Protein AF-A0A954AA20-F1 (afdb_monomer_lite)

Sequence (60 aa):
GGTLSPWTGPELDKRIAMLPRGIRHRIPGAGHAVHNDAPEAMATLLAAFIQSLPADPASR

pLDDT: mean 87.28, std 9.8, range [50.09, 97.12]

Radius of gyration: 14.0 Å; chains: 1; bounding box: 30×29×34 Å

Structure (mmCIF, N/CA/C/O backbone):
data_AF-A0A954AA20-F1
#
_entry.id   AF-A0A954AA20-F1
#
loop_
_atom_site.group_PDB
_atom_site.id
_atom_site.type_symbol
_atom_site.label_atom_id
_atom_site.label_alt_id
_atom_site.label_comp_id
_atom_site.label_asym_id
_atom_site.label_entity_id
_atom_site.label_seq_id
_atom_site.pdbx_PDB_ins_code
_atom_site.Cartn_x
_atom_site.Cartn_y
_atom_site.Cartn_z
_atom_site.occupancy
_atom_site.B_iso_or_equiv
_atom_site.auth_seq_id
_atom_site.auth_comp_id
_atom_site.auth_asym_id
_atom_site.auth_atom_id
_atom_site.pdbx_PDB_model_num
ATOM 1 N N . GLY A 1 1 ? 3.481 0.706 -0.737 1.00 75.50 1 GLY A N 1
ATOM 2 C CA . GLY A 1 1 ? 4.723 0.374 -1.469 1.00 75.50 1 GLY A CA 1
ATOM 3 C C . GLY A 1 1 ? 4.379 0.027 -2.902 1.00 75.50 1 GLY A C 1
ATOM 4 O O . GLY A 1 1 ? 3.243 -0.363 -3.149 1.00 75.50 1 GLY A O 1
ATOM 5 N N . GLY A 1 2 ? 5.307 0.194 -3.836 1.00 79.62 2 GLY A N 1
ATOM 6 C CA . GLY A 1 2 ? 5.077 -0.121 -5.242 1.00 79.62 2 GLY A CA 1
ATOM 7 C C . GLY A 1 2 ? 5.285 -1.607 -5.518 1.00 79.62 2 GLY A C 1
ATOM 8 O O . GLY A 1 2 ? 6.071 -2.256 -4.824 1.00 79.62 2 GLY A O 1
ATOM 9 N N . THR A 1 3 ? 4.576 -2.167 -6.499 1.00 81.81 3 THR A N 1
ATOM 10 C CA . THR A 1 3 ? 4.709 -3.592 -6.858 1.00 81.81 3 THR A CA 1
ATOM 11 C C . THR A 1 3 ? 6.104 -3.967 -7.358 1.00 81.81 3 THR A C 1
ATOM 13 O O . THR A 1 3 ? 6.464 -5.136 -7.289 1.00 81.81 3 THR A O 1
ATOM 16 N N . LEU A 1 4 ? 6.888 -2.996 -7.835 1.00 82.56 4 LEU A N 1
ATOM 17 C CA . LEU A 1 4 ? 8.240 -3.189 -8.364 1.00 82.56 4 LEU A CA 1
ATOM 18 C C . LEU A 1 4 ? 9.339 -2.886 -7.326 1.00 82.56 4 LEU A C 1
ATOM 20 O O . LEU A 1 4 ? 10.522 -2.913 -7.654 1.00 82.56 4 LEU A O 1
ATOM 24 N N . SER A 1 5 ? 8.984 -2.558 -6.076 1.00 85.62 5 SER A N 1
ATOM 25 C CA . SER A 1 5 ? 9.976 -2.188 -5.059 1.00 85.62 5 SER A CA 1
ATOM 26 C C . SER A 1 5 ? 10.742 -3.408 -4.525 1.00 85.62 5 SER A C 1
ATOM 28 O O . SER A 1 5 ? 10.120 -4.276 -3.901 1.00 85.62 5 SER A O 1
ATOM 30 N N . PRO A 1 6 ? 12.088 -3.444 -4.629 1.00 84.12 6 PRO A N 1
ATOM 31 C CA . PRO A 1 6 ? 12.886 -4.571 -4.134 1.00 84.12 6 PRO A CA 1
ATOM 32 C C . PRO A 1 6 ? 12.922 -4.648 -2.599 1.00 84.12 6 PRO A C 1
ATOM 34 O O . PRO A 1 6 ? 13.273 -5.675 -2.028 1.00 84.12 6 PRO A O 1
ATOM 37 N N . TRP A 1 7 ? 12.521 -3.575 -1.914 1.00 83.62 7 TRP A N 1
ATOM 38 C CA . TRP A 1 7 ? 12.590 -3.448 -0.457 1.00 83.62 7 TRP A CA 1
ATOM 39 C C . TRP A 1 7 ? 11.353 -3.986 0.269 1.00 83.62 7 TRP A C 1
ATOM 41 O O . TRP A 1 7 ? 11.336 -4.063 1.494 1.00 83.62 7 TRP A O 1
ATOM 51 N N . THR A 1 8 ? 10.294 -4.342 -0.464 1.00 80.75 8 THR A N 1
ATOM 52 C CA . THR A 1 8 ? 8.993 -4.703 0.123 1.00 80.75 8 THR A CA 1
ATOM 53 C C . THR A 1 8 ? 8.629 -6.169 -0.121 1.00 80.75 8 THR A C 1
ATOM 55 O O . THR A 1 8 ? 7.528 -6.489 -0.564 1.00 80.75 8 THR A O 1
ATOM 58 N N . GLY A 1 9 ? 9.566 -7.070 0.179 1.00 79.88 9 GLY A N 1
ATOM 59 C CA . GLY A 1 9 ? 9.417 -8.515 -0.018 1.00 79.88 9 GLY A CA 1
ATOM 60 C C . GLY A 1 9 ? 8.481 -9.235 0.975 1.00 79.88 9 GLY A C 1
ATOM 61 O O . GLY A 1 9 ? 7.804 -8.589 1.784 1.00 79.88 9 GLY A O 1
ATOM 62 N N . PRO A 1 10 ? 8.461 -10.585 0.943 1.00 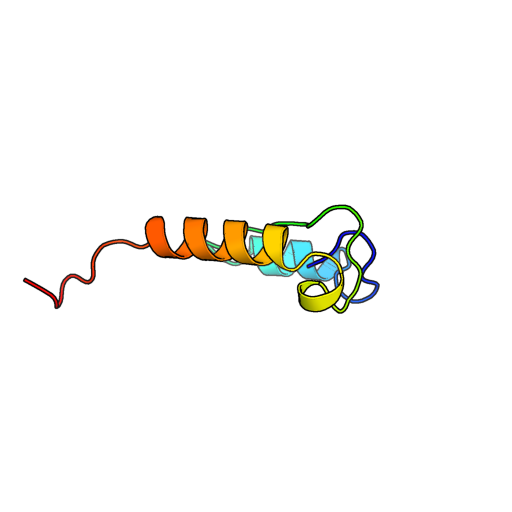83.25 10 PRO A N 1
ATOM 63 C CA . PRO A 1 10 ? 7.547 -11.421 1.737 1.00 83.25 10 PRO A CA 1
ATOM 64 C C . PRO A 1 10 ? 7.666 -11.241 3.254 1.00 83.25 10 PRO A C 1
ATOM 66 O O . PRO A 1 10 ? 6.692 -11.386 3.986 1.00 83.25 10 PRO A O 1
ATOM 69 N N . GLU A 1 11 ? 8.853 -10.891 3.747 1.00 87.88 11 GLU A N 1
ATOM 70 C CA . GLU A 1 11 ? 9.073 -10.623 5.171 1.00 87.88 11 GLU A CA 1
ATOM 71 C C . GLU A 1 11 ? 8.241 -9.432 5.671 1.00 87.88 11 GLU A C 1
ATOM 73 O O . GLU A 1 11 ? 7.710 -9.446 6.780 1.00 87.88 11 GLU A O 1
ATOM 78 N N . LEU A 1 12 ? 8.037 -8.421 4.824 1.00 86.62 12 LEU A N 1
ATOM 79 C CA . LEU A 1 12 ? 7.175 -7.297 5.166 1.00 86.62 12 LEU A CA 1
ATOM 80 C C . LEU A 1 12 ? 5.694 -7.709 5.238 1.00 86.62 12 LEU A C 1
ATOM 82 O O . LEU A 1 12 ? 4.966 -7.165 6.064 1.00 86.62 12 LEU A O 1
ATOM 86 N N . ASP A 1 13 ? 5.247 -8.678 4.423 1.00 84.94 13 ASP A N 1
ATOM 87 C CA . ASP A 1 13 ? 3.870 -9.198 4.504 1.00 84.94 13 ASP A CA 1
ATOM 88 C C . ASP A 1 13 ? 3.627 -9.857 5.867 1.00 84.94 13 ASP A C 1
ATOM 90 O O . ASP A 1 13 ? 2.622 -9.573 6.51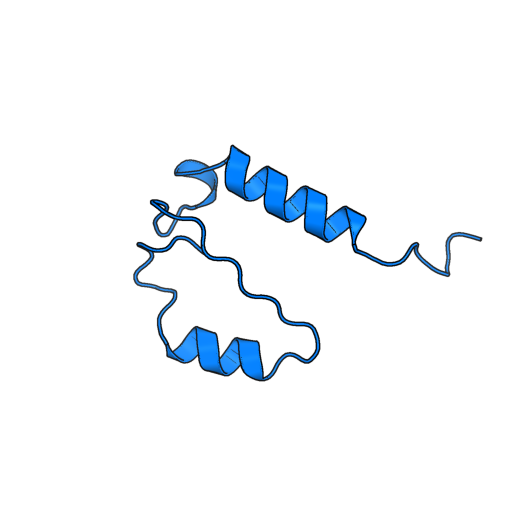8 1.00 84.94 13 ASP A O 1
ATOM 94 N N . LYS A 1 14 ? 4.590 -10.658 6.343 1.00 89.44 14 LYS A N 1
ATOM 95 C CA . LYS A 1 14 ? 4.525 -11.292 7.668 1.00 89.44 14 LYS A CA 1
ATOM 96 C C . LYS A 1 14 ? 4.432 -10.261 8.787 1.00 89.44 14 LYS A C 1
ATOM 98 O O . LYS A 1 14 ? 3.601 -10.401 9.675 1.00 89.44 14 LYS A O 1
ATOM 103 N N . ARG A 1 15 ? 5.244 -9.201 8.728 1.00 89.88 15 ARG A N 1
ATOM 104 C CA . ARG A 1 15 ? 5.235 -8.137 9.745 1.00 89.88 15 ARG A CA 1
ATOM 105 C C . ARG A 1 15 ? 3.917 -7.374 9.779 1.00 89.88 15 ARG A C 1
ATOM 107 O O . ARG A 1 15 ? 3.418 -7.089 10.861 1.00 89.88 15 ARG A O 1
ATOM 114 N N . ILE A 1 16 ? 3.339 -7.074 8.615 1.00 91.00 16 ILE A N 1
ATOM 115 C CA . ILE A 1 16 ? 2.038 -6.397 8.538 1.00 91.00 16 ILE A CA 1
ATOM 116 C C . ILE A 1 16 ? 0.923 -7.290 9.087 1.00 91.00 16 ILE A C 1
ATOM 118 O O . ILE A 1 16 ? 0.052 -6.780 9.782 1.00 91.00 16 ILE A O 1
ATOM 122 N N . ALA A 1 17 ? 0.979 -8.607 8.863 1.00 88.75 17 ALA A N 1
ATOM 123 C CA . ALA A 1 17 ? 0.003 -9.545 9.422 1.00 88.75 17 ALA A CA 1
ATOM 124 C C . ALA A 1 17 ? -0.018 -9.568 10.965 1.00 88.75 17 ALA A C 1
ATOM 126 O O . ALA A 1 17 ? -1.009 -9.989 11.553 1.00 88.75 17 ALA A O 1
ATOM 127 N N . MET A 1 18 ? 1.042 -9.089 11.631 1.00 94.56 18 MET A N 1
ATOM 128 C CA . MET A 1 18 ? 1.079 -8.943 13.093 1.00 94.56 18 MET A CA 1
ATOM 129 C C . MET A 1 18 ? 0.424 -7.646 13.594 1.00 94.56 18 MET A C 1
ATOM 131 O O . MET A 1 18 ? 0.281 -7.465 14.801 1.00 94.56 18 MET A O 1
ATOM 135 N N . LEU A 1 19 ? 0.057 -6.719 12.703 1.00 93.19 19 LEU A N 1
ATOM 136 C CA . LEU A 1 19 ? -0.566 -5.447 13.062 1.00 93.19 19 LEU A CA 1
ATOM 137 C C . LEU A 1 19 ? -2.097 -5.603 13.026 1.00 93.19 19 LEU A C 1
ATOM 139 O O . LEU A 1 19 ? -2.652 -5.759 11.939 1.00 93.19 19 LEU A O 1
ATOM 143 N N . PRO A 1 20 ? -2.818 -5.479 14.159 1.00 90.00 20 PRO A N 1
ATOM 144 C CA . PRO A 1 20 ? -4.261 -5.761 14.229 1.00 90.00 20 PRO A CA 1
ATOM 145 C C . PRO A 1 20 ? -5.137 -4.922 13.289 1.00 90.00 20 PRO A C 1
ATOM 147 O O . PRO A 1 20 ? -6.255 -5.305 12.963 1.00 90.00 20 PRO A O 1
ATOM 150 N N . ARG A 1 21 ? -4.641 -3.753 12.872 1.00 88.50 21 ARG A N 1
ATOM 151 C CA . ARG A 1 21 ? -5.302 -2.835 11.927 1.00 88.50 21 ARG A CA 1
ATOM 152 C C . ARG A 1 21 ? -4.399 -2.496 10.738 1.00 88.50 21 ARG A C 1
ATOM 154 O O . ARG A 1 21 ? -4.613 -1.493 10.064 1.00 88.50 21 ARG A O 1
ATOM 161 N N . GLY A 1 22 ? -3.347 -3.284 10.521 1.00 88.81 22 GLY A N 1
ATOM 162 C CA . GLY A 1 22 ? -2.419 -3.081 9.419 1.00 88.81 22 GLY A CA 1
ATOM 163 C C . GLY A 1 22 ? -3.071 -3.466 8.101 1.00 88.81 22 GLY A C 1
ATOM 164 O O . GLY A 1 22 ? -3.451 -4.615 7.904 1.00 88.81 22 GLY A O 1
ATOM 165 N N . ILE A 1 23 ? -3.170 -2.512 7.181 1.00 87.25 23 ILE A N 1
ATOM 166 C CA . ILE A 1 23 ? -3.654 -2.758 5.824 1.00 87.25 23 ILE A CA 1
ATOM 167 C C . ILE A 1 23 ? -2.488 -2.541 4.867 1.00 87.25 23 ILE A C 1
ATOM 169 O O . ILE A 1 23 ? -1.786 -1.529 4.936 1.00 87.25 23 ILE A O 1
ATOM 173 N N . ARG A 1 24 ? -2.267 -3.497 3.960 1.00 88.69 24 ARG A N 1
ATOM 174 C CA . ARG A 1 24 ? -1.234 -3.385 2.928 1.00 88.69 24 ARG A CA 1
ATOM 175 C C . ARG A 1 24 ? -1.859 -3.025 1.587 1.00 88.69 24 ARG A C 1
ATOM 177 O O . ARG A 1 24 ? -2.574 -3.828 1.002 1.00 88.69 24 ARG A O 1
ATOM 184 N N . HIS A 1 25 ? -1.474 -1.870 1.049 1.00 89.56 25 HIS A N 1
ATOM 185 C CA . HIS A 1 25 ? -1.748 -1.494 -0.338 1.00 89.56 25 HIS A CA 1
ATOM 186 C C . HIS A 1 25 ? -0.471 -1.567 -1.184 1.00 89.56 25 HIS A C 1
ATOM 188 O O . HIS A 1 25 ? 0.600 -1.084 -0.784 1.00 89.56 25 HIS A O 1
ATOM 194 N N . ARG A 1 26 ? -0.590 -2.175 -2.370 1.00 89.69 26 ARG A N 1
ATOM 195 C CA . ARG A 1 26 ? 0.450 -2.174 -3.404 1.00 89.69 26 ARG A CA 1
ATOM 196 C C . ARG A 1 26 ? -0.030 -1.336 -4.581 1.00 89.69 26 ARG A C 1
ATOM 198 O O . ARG A 1 26 ? -1.111 -1.599 -5.092 1.00 89.69 26 ARG A O 1
ATOM 205 N N . ILE A 1 27 ? 0.764 -0.348 -4.985 1.00 92.44 27 ILE A N 1
ATOM 206 C CA . ILE A 1 27 ? 0.455 0.483 -6.153 1.00 92.44 27 ILE A CA 1
ATOM 207 C C . ILE A 1 27 ? 1.065 -0.192 -7.388 1.00 92.44 27 ILE A C 1
ATOM 209 O O . ILE A 1 27 ? 2.293 -0.350 -7.421 1.00 92.44 27 ILE A O 1
ATOM 213 N N . PRO A 1 28 ? 0.244 -0.644 -8.358 1.00 90.94 28 PRO A N 1
ATOM 214 C CA . PRO A 1 28 ? 0.737 -1.279 -9.575 1.00 90.94 28 PRO A CA 1
ATOM 215 C C . PRO A 1 28 ? 1.663 -0.350 -10.356 1.00 90.94 28 PRO A C 1
ATOM 217 O O . PRO A 1 28 ? 1.415 0.848 -10.442 1.00 90.94 28 PRO A O 1
ATOM 220 N N . GLY A 1 29 ? 2.735 -0.903 -10.916 1.00 90.38 29 GLY A N 1
ATOM 221 C CA . GLY A 1 29 ? 3.678 -0.164 -11.763 1.00 90.38 29 GLY A CA 1
ATOM 222 C C . GLY A 1 29 ? 4.661 0.747 -11.019 1.00 90.38 29 GLY A C 1
ATOM 223 O O . GLY A 1 29 ? 5.656 1.146 -11.608 1.00 90.38 29 GLY A O 1
ATOM 224 N N . ALA A 1 30 ? 4.453 1.019 -9.728 1.00 93.38 30 ALA A N 1
ATOM 225 C CA . ALA A 1 30 ? 5.372 1.831 -8.933 1.00 93.38 30 ALA A CA 1
ATOM 226 C C . ALA A 1 30 ? 6.541 1.004 -8.366 1.00 93.38 30 ALA A C 1
ATOM 228 O O . ALA A 1 30 ? 6.383 -0.173 -8.018 1.00 93.38 30 ALA A O 1
ATOM 229 N N . GLY A 1 31 ? 7.707 1.633 -8.224 1.00 91.12 31 GLY A N 1
ATOM 230 C CA . GLY A 1 31 ? 8.919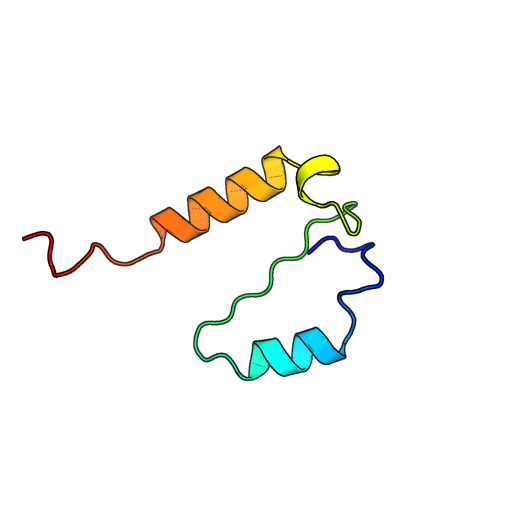 1.080 -7.633 1.00 91.12 31 GLY A CA 1
ATOM 231 C C . GLY A 1 31 ? 9.103 1.476 -6.169 1.00 91.12 31 GLY A C 1
ATOM 232 O O . GLY A 1 31 ? 8.170 1.456 -5.362 1.00 91.12 31 GLY A O 1
ATOM 233 N N . HIS A 1 32 ? 10.346 1.773 -5.786 1.00 91.75 32 HIS A N 1
ATOM 234 C CA . HIS A 1 32 ? 10.665 2.230 -4.430 1.00 91.75 32 HIS A CA 1
ATOM 235 C C . HIS A 1 32 ? 10.139 3.645 -4.161 1.00 91.75 32 HIS A C 1
ATOM 237 O O . HIS A 1 32 ? 9.520 3.882 -3.123 1.00 91.75 32 HIS A O 1
ATOM 243 N N . ALA A 1 33 ? 10.328 4.557 -5.114 1.00 93.94 33 ALA A N 1
ATOM 244 C CA . ALA A 1 33 ? 9.911 5.948 -5.012 1.00 93.94 33 ALA A CA 1
ATOM 245 C C . ALA A 1 33 ? 8.448 6.123 -5.451 1.00 93.94 33 ALA A C 1
ATOM 247 O O . ALA A 1 33 ? 8.141 6.871 -6.368 1.00 93.94 33 ALA A O 1
ATOM 248 N N . VAL A 1 34 ? 7.527 5.443 -4.763 1.00 93.19 34 VAL A N 1
ATOM 249 C CA . VAL A 1 34 ? 6.088 5.416 -5.102 1.00 93.19 34 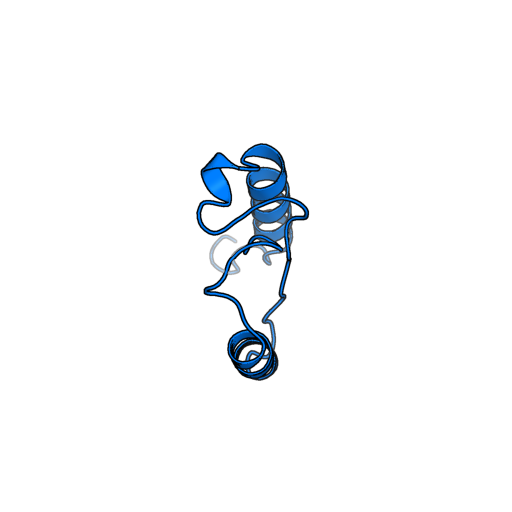VAL A CA 1
ATOM 250 C C . VAL A 1 34 ? 5.469 6.806 -5.261 1.00 93.19 34 VAL A C 1
ATOM 252 O O . VAL A 1 34 ? 4.593 6.987 -6.096 1.00 93.19 34 VAL A O 1
ATOM 255 N N . HIS A 1 35 ? 5.923 7.777 -4.471 1.00 94.50 35 HIS A N 1
ATOM 256 C CA . HIS A 1 35 ? 5.449 9.158 -4.541 1.00 94.50 35 HIS A CA 1
ATOM 257 C C . HIS A 1 35 ? 5.864 9.868 -5.839 1.00 94.50 35 HIS A C 1
ATOM 259 O O . HIS A 1 35 ? 5.163 10.777 -6.258 1.00 94.50 35 HIS A O 1
ATOM 265 N N . ASN A 1 36 ? 6.962 9.452 -6.478 1.00 96.06 36 ASN A N 1
ATOM 266 C CA . ASN A 1 36 ? 7.381 9.961 -7.785 1.00 96.06 36 ASN A CA 1
ATOM 267 C C . ASN A 1 36 ? 6.739 9.160 -8.922 1.00 96.06 36 ASN A C 1
ATOM 269 O O . ASN A 1 36 ? 6.323 9.738 -9.918 1.00 96.06 36 ASN A O 1
ATOM 273 N N . ASP A 1 37 ? 6.657 7.836 -8.765 1.00 95.56 37 ASP A N 1
ATOM 274 C CA . ASP A 1 37 ? 6.193 6.936 -9.825 1.00 95.56 37 ASP A CA 1
ATOM 275 C C . ASP A 1 37 ? 4.667 6.977 -10.012 1.00 95.56 37 ASP A C 1
ATOM 277 O O . ASP A 1 37 ? 4.167 6.769 -11.114 1.00 95.56 37 ASP A O 1
ATOM 281 N N . ALA A 1 38 ? 3.918 7.185 -8.924 1.00 95.56 38 ALA A N 1
ATOM 282 C CA . ALA A 1 38 ? 2.456 7.179 -8.918 1.00 95.56 38 ALA A CA 1
ATOM 283 C C . ALA A 1 38 ? 1.878 8.137 -7.847 1.00 95.56 38 ALA A C 1
ATOM 285 O O . ALA A 1 38 ? 1.201 7.683 -6.910 1.00 95.56 38 ALA A O 1
ATOM 286 N N . PRO A 1 39 ? 2.149 9.454 -7.953 1.00 95.94 39 PRO A N 1
ATOM 287 C CA . PRO A 1 39 ? 1.757 10.444 -6.950 1.00 95.94 39 PRO A CA 1
ATOM 288 C C . PRO A 1 39 ? 0.247 10.481 -6.703 1.00 95.94 39 PRO A C 1
ATOM 290 O O . PRO A 1 39 ? -0.185 10.498 -5.550 1.00 95.94 39 PRO A O 1
ATOM 293 N N . GLU A 1 40 ? -0.570 10.424 -7.755 1.00 97.12 40 GLU A N 1
ATOM 294 C CA . GLU A 1 40 ? -2.029 10.500 -7.650 1.00 97.12 40 GLU A CA 1
ATOM 295 C C . GLU A 1 40 ? -2.596 9.260 -6.961 1.00 97.12 40 GLU A C 1
ATOM 297 O O . GLU A 1 40 ? -3.401 9.375 -6.038 1.00 97.12 40 GLU A O 1
ATOM 302 N N . ALA A 1 41 ? -2.128 8.068 -7.344 1.00 95.38 41 ALA A N 1
ATOM 303 C CA . ALA A 1 41 ? -2.562 6.821 -6.720 1.00 95.38 41 ALA A CA 1
ATOM 304 C C . ALA A 1 41 ? -2.202 6.788 -5.226 1.00 95.38 41 ALA A C 1
ATOM 306 O O . ALA A 1 41 ? -2.994 6.332 -4.397 1.00 95.38 41 ALA A O 1
ATOM 307 N N . MET A 1 42 ? -1.020 7.299 -4.865 1.00 94.75 42 MET A N 1
ATOM 308 C CA . MET A 1 42 ? -0.614 7.431 -3.468 1.00 94.75 42 MET A CA 1
ATOM 309 C C . MET A 1 42 ? -1.491 8.445 -2.724 1.00 94.75 42 MET A C 1
ATOM 311 O O . MET A 1 42 ? -1.964 8.138 -1.629 1.00 94.75 42 MET A O 1
ATOM 315 N N . ALA A 1 43 ? -1.756 9.610 -3.316 1.00 95.81 43 ALA A N 1
ATOM 316 C CA . ALA A 1 43 ? -2.611 10.637 -2.730 1.00 95.81 43 ALA A CA 1
ATOM 317 C C . ALA A 1 43 ? -4.044 10.131 -2.493 1.00 95.81 43 ALA A C 1
ATOM 319 O O . ALA A 1 43 ? -4.587 10.332 -1.407 1.00 95.81 43 ALA A O 1
ATOM 320 N N . THR A 1 44 ? -4.635 9.413 -3.453 1.00 96.12 44 THR A N 1
ATOM 321 C CA . THR A 1 44 ? -5.969 8.810 -3.305 1.00 96.12 44 THR A CA 1
ATOM 322 C C . THR A 1 44 ? -6.021 7.828 -2.135 1.00 96.12 44 THR A C 1
ATOM 324 O O . THR A 1 44 ? -6.947 7.889 -1.326 1.00 96.12 44 THR A O 1
ATOM 327 N N . LEU A 1 45 ? -5.020 6.950 -2.000 1.00 95.31 45 LEU A N 1
ATOM 328 C CA . LEU A 1 45 ? -4.959 5.997 -0.887 1.00 95.31 45 LEU A CA 1
ATOM 329 C C . LEU A 1 45 ? -4.833 6.702 0.470 1.00 95.31 45 LEU A C 1
ATOM 331 O O . LEU A 1 45 ? -5.496 6.305 1.428 1.00 95.31 45 LEU A O 1
ATOM 335 N N . LEU A 1 46 ? -4.012 7.752 0.555 1.00 94.12 46 LEU A N 1
ATOM 336 C CA . LEU A 1 46 ? -3.853 8.535 1.782 1.00 94.12 46 LEU A CA 1
ATOM 337 C C . LEU A 1 46 ? -5.140 9.275 2.156 1.00 94.12 46 LEU A C 1
ATOM 339 O O . LEU A 1 46 ? -5.539 9.246 3.318 1.00 94.12 46 LEU A O 1
ATOM 343 N N . ALA A 1 47 ? -5.815 9.889 1.183 1.00 95.50 47 ALA A N 1
ATOM 344 C CA . ALA A 1 47 ? -7.084 10.571 1.410 1.00 95.50 47 ALA A CA 1
ATOM 345 C C . ALA A 1 47 ? -8.155 9.603 1.937 1.00 95.50 47 ALA A C 1
ATOM 347 O O . ALA A 1 47 ? -8.804 9.893 2.942 1.00 95.50 47 ALA A O 1
ATOM 348 N N . ALA A 1 48 ? -8.286 8.426 1.316 1.00 93.69 48 ALA A N 1
ATOM 349 C CA . ALA A 1 48 ? -9.213 7.388 1.764 1.00 93.69 48 ALA A CA 1
ATOM 350 C C . ALA A 1 48 ? -8.886 6.897 3.184 1.00 93.69 48 ALA A C 1
ATOM 352 O O . ALA A 1 48 ? -9.786 6.723 4.005 1.00 93.69 48 ALA A O 1
ATOM 353 N N . PHE A 1 49 ? -7.599 6.719 3.501 1.00 93.19 49 PHE A N 1
ATOM 354 C CA . PHE A 1 49 ? -7.173 6.341 4.845 1.00 93.19 49 PHE A CA 1
ATOM 355 C C . PHE A 1 49 ? -7.579 7.392 5.882 1.00 93.19 49 PHE A C 1
ATOM 357 O O . PHE A 1 49 ? -8.210 7.037 6.875 1.00 93.19 49 PHE A O 1
ATOM 364 N N . ILE A 1 50 ? -7.282 8.672 5.636 1.00 92.25 50 ILE A N 1
ATOM 365 C CA . ILE A 1 50 ? -7.620 9.773 6.552 1.00 92.25 50 ILE A CA 1
ATOM 366 C C . ILE A 1 50 ? -9.134 9.842 6.782 1.00 92.25 50 ILE A C 1
ATOM 368 O O . ILE A 1 50 ? -9.570 9.952 7.923 1.00 92.25 50 ILE A O 1
ATOM 372 N N . GLN A 1 51 ? -9.939 9.707 5.726 1.00 92.19 51 GLN A N 1
ATOM 373 C CA . GLN A 1 51 ? -11.404 9.695 5.825 1.00 92.19 51 GLN A CA 1
ATOM 374 C C . GLN A 1 51 ? -11.950 8.487 6.600 1.00 92.19 51 GLN A C 1
ATOM 376 O O . GLN A 1 51 ? -13.029 8.568 7.178 1.00 92.19 51 GLN A O 1
ATOM 381 N N . SER A 1 52 ? -11.217 7.369 6.619 1.00 88.94 52 SER A N 1
ATOM 382 C CA . SER A 1 52 ? -11.594 6.169 7.375 1.00 88.94 52 SER A CA 1
ATOM 383 C C . SER A 1 52 ? -11.264 6.251 8.868 1.00 88.94 52 SER A C 1
ATOM 385 O O . SER A 1 52 ? -11.699 5.392 9.642 1.00 88.94 52 SER A O 1
ATOM 387 N N . LEU A 1 53 ? -10.475 7.247 9.287 1.00 88.50 53 LEU A N 1
ATOM 388 C CA . LEU A 1 53 ? -10.148 7.422 10.693 1.00 88.50 53 LEU A CA 1
ATOM 389 C C . LEU A 1 53 ? -11.406 7.854 11.456 1.00 88.50 53 LEU A C 1
ATOM 391 O O . LEU A 1 53 ? -12.169 8.691 10.970 1.00 88.50 5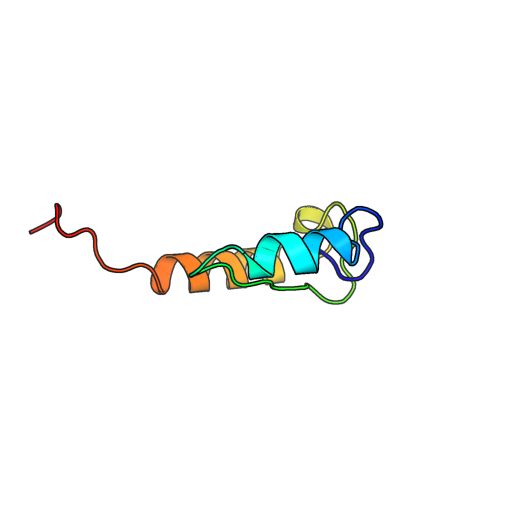3 LEU A O 1
ATOM 395 N N . PRO A 1 54 ? -11.645 7.298 12.655 1.00 84.12 54 PRO A N 1
ATOM 396 C CA . PRO A 1 54 ? -12.718 7.791 13.502 1.00 84.12 54 PRO A CA 1
ATOM 397 C C . PRO A 1 54 ? -12.488 9.277 13.795 1.00 84.12 54 PRO A C 1
ATOM 399 O O . PRO A 1 54 ? -11.347 9.704 13.979 1.00 84.12 54 PRO A O 1
ATOM 402 N N . ALA A 1 55 ? -13.572 10.054 13.858 1.00 78.12 55 ALA A N 1
ATOM 403 C CA . ALA A 1 55 ? -13.499 11.426 14.344 1.00 78.12 55 ALA A CA 1
ATOM 404 C C . ALA A 1 55 ? -12.868 11.426 15.744 1.00 78.12 55 ALA A C 1
ATOM 406 O O . ALA A 1 55 ? -13.215 10.580 16.572 1.00 78.12 55 ALA A O 1
ATOM 407 N N . ASP A 1 56 ? -11.933 12.345 15.983 1.00 72.62 56 ASP A N 1
ATOM 408 C CA . ASP A 1 56 ? -11.233 12.443 17.259 1.00 72.62 56 ASP A CA 1
ATOM 409 C C . ASP A 1 56 ? -12.257 12.594 18.401 1.00 72.62 56 ASP A C 1
ATOM 411 O O . ASP A 1 56 ? -13.016 13.570 18.404 1.00 72.62 56 ASP A O 1
ATOM 415 N N . PRO A 1 57 ? -12.324 11.664 19.371 1.00 57.56 57 PRO A N 1
ATOM 416 C CA . PRO A 1 57 ? -13.232 11.804 20.504 1.00 57.56 57 PRO A CA 1
ATOM 417 C C . PRO A 1 57 ? -12.939 13.053 21.352 1.00 57.56 57 PRO A C 1
ATOM 419 O O . PRO A 1 57 ? -13.819 13.469 22.098 1.00 57.56 57 PRO A O 1
ATOM 422 N N . ALA A 1 58 ? -11.763 13.682 21.220 1.00 62.28 58 ALA A N 1
ATOM 423 C CA . ALA A 1 58 ? -11.414 14.935 21.893 1.00 62.28 58 ALA A CA 1
ATOM 424 C C . ALA A 1 58 ? -11.963 16.204 21.205 1.00 62.28 58 ALA A C 1
ATOM 426 O O . ALA A 1 58 ? -11.703 17.311 21.670 1.00 62.28 58 ALA A O 1
ATOM 427 N N . SER A 1 59 ? -12.709 16.067 20.101 1.00 58.78 59 SER A N 1
ATOM 428 C CA . SER A 1 59 ? -13.242 17.197 19.320 1.00 58.78 59 SER A CA 1
ATOM 429 C C . SER A 1 59 ? -14.736 17.501 19.548 1.00 58.78 59 SER A C 1
ATOM 431 O O . SER A 1 59 ? -15.335 18.230 18.756 1.00 58.78 59 SER A O 1
ATOM 433 N N . ARG A 1 60 ? -15.346 16.969 20.621 1.00 50.09 60 ARG A N 1
ATOM 434 C CA . ARG A 1 60 ? -16.726 17.271 21.049 1.00 50.09 60 ARG A CA 1
ATOM 435 C C . ARG A 1 60 ? -16.787 17.823 22.464 1.00 50.09 60 ARG A C 1
ATOM 437 O O . ARG A 1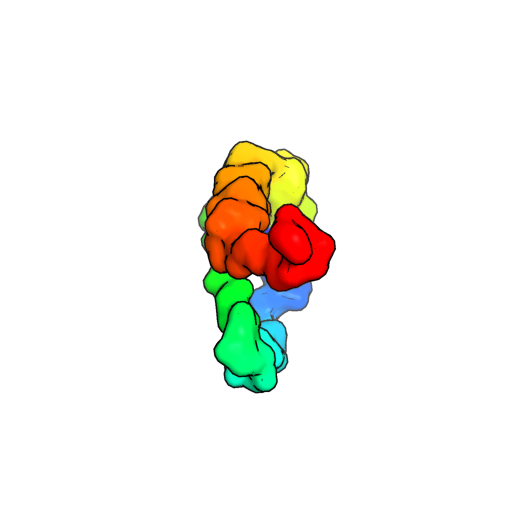 60 ? -16.093 17.255 23.332 1.00 50.09 60 ARG A O 1
#

Foldseek 3Di:
DEPAEPVCDPVVVVVQVPPPPRDDDYDYPDYPPCCVRPVPVVVVVVVVVVVPDPDPPVPD

Secondary structure (DSSP, 8-state):
-BTT-TTS-HHHHHHHHTSTT-----BTT--S-HHHH-HHHHHHHHHHHHHHSPPPGGG-